Protein AF-A0A5R2MXU3-F1 (afdb_monomer)

Nearest PDB structures (foldseek):
  5nja-assembly2_D  TM=8.914E-01  e=7.441E-07  Escherichia coli str. K-12 substr. MG1655
  5njf-assembly2_C  TM=8.996E-01  e=4.498E-05  Escherichia coli K-12
  5njf-assembly1_A  TM=8.911E-01  e=4.227E-05  Escherichia coli K-12
  5njc-assembly1_A  TM=8.861E-01  e=8.375E-05  Escherichia coli str. K-12 substr. MG1655
  6j6a-assembly1_B  TM=8.669E-01  e=6.950E-05  Thermococcus kodakarensis KOD1

Radius of gyration: 17.51 Å; Cα contacts (8 Å, |Δi|>4): 211; chains: 1; bounding box: 45×30×41 Å

Sequence (118 aa):
AAAITVTDEPLRRRGQASRPFDGEGVEGERLLMIEKGVLNHWFLSTSAARELGLVTNGRGARGGSSVSPSSTNLAIEAGERSPEDLIGSLKTGFYVTEVFGQGVDMLTGEYSRGASGF

Structure (mmCIF, N/CA/C/O backbone):
data_AF-A0A5R2MXU3-F1
#
_entry.id   AF-A0A5R2MXU3-F1
#
loop_
_atom_site.group_PDB
_atom_site.id
_atom_site.type_symbol
_atom_site.label_atom_id
_atom_site.label_alt_id
_atom_site.label_comp_id
_atom_site.label_asym_id
_atom_site.label_entity_id
_atom_site.label_seq_id
_atom_site.pdbx_PDB_ins_code
_atom_site.Cartn_x
_atom_site.Cartn_y
_atom_site.Cartn_z
_atom_site.occupancy
_atom_site.B_iso_or_equiv
_atom_site.auth_seq_id
_atom_site.auth_comp_id
_atom_site.auth_asym_id
_atom_site.auth_atom_id
_atom_site.pdbx_PDB_model_num
ATOM 1 N N . ALA A 1 1 ? -17.010 -10.394 5.319 1.00 50.66 1 ALA A N 1
ATOM 2 C CA . ALA A 1 1 ? -15.759 -9.859 5.891 1.00 50.66 1 ALA A CA 1
ATOM 3 C C . ALA A 1 1 ? -15.338 -8.671 5.039 1.00 50.66 1 ALA A C 1
ATOM 5 O O . ALA A 1 1 ? -15.320 -8.823 3.824 1.00 50.66 1 ALA A O 1
ATOM 6 N N . ALA A 1 2 ? -15.095 -7.500 5.634 1.00 62.94 2 ALA A N 1
ATOM 7 C CA . ALA A 1 2 ? -14.567 -6.364 4.881 1.00 62.94 2 ALA A CA 1
ATOM 8 C C . ALA A 1 2 ? -13.122 -6.692 4.493 1.00 62.94 2 ALA A C 1
ATOM 10 O O . ALA A 1 2 ? -12.294 -6.950 5.363 1.00 62.94 2 ALA A O 1
ATOM 11 N N . ALA A 1 3 ? -12.857 -6.777 3.195 1.00 84.25 3 ALA A N 1
ATOM 12 C CA . ALA A 1 3 ? -11.577 -7.215 2.673 1.00 84.25 3 ALA A CA 1
ATOM 13 C C . ALA A 1 3 ? -10.819 -5.999 2.126 1.00 84.25 3 ALA A C 1
ATOM 15 O O . ALA A 1 3 ? -11.370 -5.226 1.344 1.00 84.25 3 ALA A O 1
ATOM 16 N N . ILE A 1 4 ? -9.577 -5.805 2.573 1.00 95.00 4 ILE A N 1
ATOM 17 C CA . ILE A 1 4 ? -8.781 -4.613 2.252 1.00 95.00 4 ILE A CA 1
ATOM 18 C C . ILE A 1 4 ? -8.364 -4.660 0.781 1.00 95.00 4 ILE A C 1
ATOM 20 O O . ILE A 1 4 ? -7.872 -5.684 0.310 1.00 95.00 4 ILE A O 1
ATOM 24 N N . THR A 1 5 ? -8.533 -3.547 0.070 1.00 97.25 5 THR A N 1
ATOM 25 C CA . THR A 1 5 ? -7.972 -3.357 -1.272 1.00 97.25 5 THR A CA 1
ATOM 26 C C . THR A 1 5 ? -6.956 -2.223 -1.227 1.00 97.25 5 THR A C 1
ATOM 28 O O . THR A 1 5 ? -7.230 -1.168 -0.656 1.00 97.25 5 THR A O 1
ATOM 31 N N . VAL A 1 6 ? -5.772 -2.456 -1.789 1.00 98.31 6 VAL A N 1
ATOM 32 C CA . VAL A 1 6 ? -4.657 -1.504 -1.815 1.00 98.31 6 VAL A CA 1
ATOM 33 C C . VAL A 1 6 ? -4.193 -1.327 -3.249 1.00 98.31 6 VAL A C 1
ATOM 35 O O . VAL A 1 6 ? -3.959 -2.311 -3.951 1.00 98.31 6 VAL A O 1
ATOM 38 N N . THR A 1 7 ? -4.010 -0.079 -3.669 1.00 98.38 7 THR A N 1
ATOM 39 C CA . THR A 1 7 ? -3.544 0.260 -5.015 1.00 98.38 7 THR A CA 1
ATOM 40 C C . THR A 1 7 ? -2.293 1.109 -4.996 1.00 98.38 7 THR A C 1
ATOM 42 O O . THR A 1 7 ? -2.148 1.951 -4.116 1.00 98.38 7 THR A O 1
ATOM 45 N N . ASP A 1 8 ? -1.449 0.947 -6.009 1.00 98.56 8 ASP A N 1
ATOM 46 C CA . ASP A 1 8 ? -0.303 1.813 -6.281 1.00 98.56 8 ASP A CA 1
ATOM 47 C C . ASP A 1 8 ? -0.452 2.444 -7.672 1.00 98.56 8 ASP A C 1
ATOM 49 O O . ASP A 1 8 ? -0.532 1.720 -8.668 1.00 98.56 8 ASP A O 1
ATOM 53 N N . GLU A 1 9 ? -0.521 3.776 -7.756 1.00 98.12 9 GLU A N 1
ATOM 54 C CA . GLU A 1 9 ? -0.830 4.479 -9.011 1.00 98.12 9 GLU A CA 1
ATOM 55 C C . GLU A 1 9 ? 0.209 5.560 -9.383 1.00 98.12 9 GLU A C 1
ATOM 57 O O . GLU A 1 9 ? 0.158 6.674 -8.854 1.00 98.12 9 GLU A O 1
ATOM 62 N N . PRO A 1 10 ? 1.122 5.296 -10.337 1.00 97.88 10 PRO A N 1
ATOM 63 C CA . PRO A 1 10 ? 2.176 6.242 -10.731 1.00 97.88 10 PRO A CA 1
ATOM 64 C C . PRO A 1 10 ? 1.653 7.487 -11.456 1.00 97.88 10 PRO A C 1
ATOM 66 O O . PRO A 1 10 ? 2.270 8.548 -11.380 1.00 97.88 10 PRO A O 1
ATOM 69 N N . LEU A 1 11 ? 0.508 7.385 -12.136 1.00 97.38 11 LEU A N 1
ATOM 70 C CA . LEU A 1 11 ? -0.060 8.459 -12.960 1.00 97.38 11 LEU A CA 1
ATOM 71 C C . LEU A 1 11 ? -1.187 9.233 -12.257 1.00 97.38 11 LEU A C 1
ATOM 73 O O . LEU A 1 11 ? -1.937 9.976 -12.899 1.00 97.38 11 LEU A O 1
ATOM 77 N N . ARG A 1 12 ? -1.317 9.083 -10.932 1.00 96.81 12 ARG A N 1
ATOM 78 C CA . ARG A 1 12 ? -2.363 9.750 -10.153 1.00 96.81 12 ARG A CA 1
ATOM 79 C C . ARG A 1 12 ? -2.244 11.265 -10.304 1.00 96.81 12 ARG A C 1
ATOM 81 O O . ARG A 1 12 ? -1.238 11.874 -9.949 1.00 96.81 12 ARG A O 1
ATOM 88 N N . ARG A 1 13 ? -3.289 11.925 -10.804 1.00 96.25 13 ARG A N 1
ATOM 89 C CA . ARG A 1 13 ? -3.253 13.384 -10.994 1.00 96.25 13 ARG A CA 1
ATOM 90 C C . ARG A 1 13 ? -2.964 14.086 -9.668 1.00 96.25 13 ARG A C 1
ATOM 92 O O . ARG A 1 13 ? -3.704 13.911 -8.705 1.00 96.25 13 ARG A O 1
ATOM 99 N N . ARG A 1 14 ? -1.916 14.918 -9.653 1.00 95.38 14 ARG A N 1
ATOM 100 C CA . ARG A 1 14 ? -1.464 15.678 -8.472 1.00 95.38 14 ARG A CA 1
ATOM 101 C C . ARG A 1 14 ? -1.078 14.800 -7.267 1.00 95.38 14 ARG A C 1
ATOM 103 O O . ARG A 1 14 ? -1.064 15.297 -6.145 1.00 95.38 14 ARG A O 1
ATOM 110 N N . GLY A 1 15 ? -0.774 13.517 -7.471 1.00 96.88 15 GLY A N 1
ATOM 111 C CA . GLY A 1 15 ? -0.198 12.679 -6.420 1.00 96.88 15 GLY A CA 1
ATOM 112 C C . GLY A 1 15 ? 1.262 13.062 -6.163 1.00 96.88 15 GLY A C 1
ATOM 113 O O . GLY A 1 15 ? 1.992 13.353 -7.111 1.00 96.88 15 GLY A O 1
ATOM 114 N N . GLN A 1 16 ? 1.688 13.049 -4.902 1.00 96.31 16 GLN A N 1
ATOM 115 C CA . GLN A 1 16 ? 3.025 13.502 -4.488 1.00 96.31 16 GLN A CA 1
ATOM 116 C C . GLN A 1 16 ? 4.162 12.672 -5.100 1.00 96.31 16 GLN A C 1
ATOM 118 O O . GLN A 1 16 ? 5.235 13.199 -5.369 1.00 96.31 16 GLN A O 1
ATOM 123 N N . ALA A 1 17 ? 3.916 11.385 -5.351 1.00 96.38 17 ALA A N 1
ATOM 124 C CA . ALA A 1 17 ? 4.893 10.460 -5.918 1.00 96.38 17 ALA A CA 1
ATOM 125 C C . ALA A 1 17 ? 4.623 10.149 -7.402 1.00 96.38 17 ALA A C 1
ATOM 127 O O . ALA A 1 17 ? 5.088 9.134 -7.924 1.00 96.38 17 ALA A O 1
ATOM 128 N N . SER A 1 18 ? 3.834 10.989 -8.080 1.00 97.25 18 SER A N 1
ATOM 129 C CA . SER A 1 18 ? 3.431 10.731 -9.465 1.00 97.25 18 SER A CA 1
ATOM 130 C C . SER A 1 18 ? 4.554 11.025 -10.440 1.00 97.25 18 SER A C 1
ATOM 132 O O . SER A 1 18 ? 5.239 12.042 -10.330 1.00 97.25 18 SER A O 1
ATOM 134 N N . ARG A 1 19 ? 4.718 10.146 -11.424 1.00 96.12 19 ARG A N 1
ATOM 135 C CA . ARG A 1 19 ? 5.792 10.215 -12.413 1.00 96.12 19 ARG A CA 1
ATOM 136 C C . ARG A 1 19 ? 5.414 9.421 -13.668 1.00 96.12 19 ARG A C 1
ATOM 138 O O . ARG A 1 19 ? 4.782 8.378 -13.531 1.00 96.12 19 ARG A O 1
ATOM 145 N N . PRO A 1 20 ? 5.794 9.889 -14.872 1.00 96.06 20 PRO A N 1
ATOM 146 C CA . PRO A 1 20 ? 5.486 9.196 -16.127 1.00 96.06 20 PRO A CA 1
ATOM 147 C C . PRO A 1 20 ? 6.298 7.907 -16.315 1.00 96.06 20 PRO A C 1
ATOM 149 O O . PRO A 1 20 ? 5.849 6.982 -16.975 1.00 96.06 20 PRO A O 1
ATOM 152 N N . PHE A 1 21 ? 7.488 7.843 -15.724 1.00 97.69 21 PHE A N 1
ATOM 153 C CA . PHE A 1 21 ? 8.360 6.676 -15.712 1.00 97.69 21 PHE A CA 1
ATOM 154 C C . PHE A 1 21 ? 9.123 6.629 -14.389 1.00 97.69 21 PHE A C 1
ATOM 156 O O . PHE A 1 21 ? 9.194 7.616 -13.647 1.00 97.69 21 PHE A O 1
ATOM 163 N N . ASP A 1 22 ? 9.662 5.465 -14.069 1.00 97.31 22 ASP A N 1
ATOM 164 C CA . ASP A 1 22 ? 10.381 5.214 -12.833 1.00 97.31 22 ASP A CA 1
ATOM 165 C C . ASP A 1 22 ? 11.843 5.699 -12.880 1.00 97.31 22 ASP A C 1
ATOM 167 O O . ASP A 1 22 ? 12.285 6.372 -13.807 1.00 97.31 22 ASP A O 1
ATOM 171 N N . GLY A 1 23 ? 12.634 5.386 -11.856 1.00 96.50 23 GLY A N 1
ATOM 172 C CA . GLY A 1 23 ? 14.044 5.777 -11.794 1.00 96.50 23 GLY A CA 1
ATOM 173 C C . GLY A 1 23 ? 14.931 5.153 -12.881 1.00 96.50 23 GLY A C 1
ATOM 174 O O . GLY A 1 23 ? 16.080 5.574 -13.025 1.00 96.50 23 GLY A O 1
ATOM 175 N N . GLU A 1 24 ? 14.434 4.171 -13.628 1.00 96.94 24 GLU A N 1
ATOM 176 C CA . GLU A 1 24 ? 15.125 3.408 -14.673 1.00 96.94 24 GLU A CA 1
ATOM 177 C C . GLU A 1 24 ? 14.591 3.730 -16.078 1.00 96.94 24 GLU A C 1
ATOM 179 O O . GLU A 1 24 ? 15.119 3.214 -17.060 1.00 96.94 24 GLU A O 1
ATOM 184 N N . GLY A 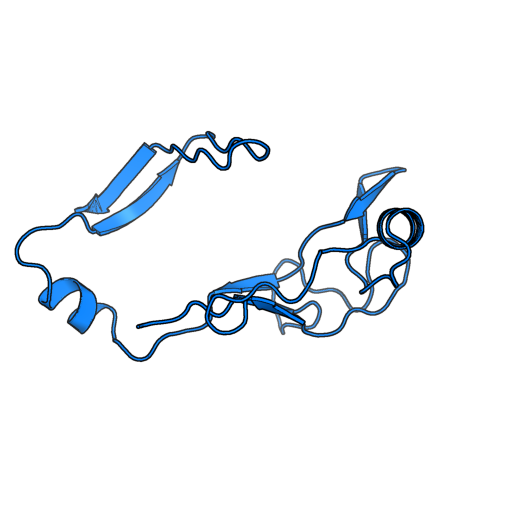1 25 ? 13.593 4.615 -16.184 1.00 96.69 25 GLY A N 1
ATOM 185 C CA . GLY A 1 25 ? 12.949 4.961 -17.451 1.00 96.69 25 GLY A CA 1
ATOM 186 C C . GLY A 1 25 ? 11.839 3.994 -17.866 1.00 96.69 25 GLY A C 1
ATOM 187 O O . GLY A 1 25 ? 11.419 4.028 -19.020 1.00 96.69 25 GLY A O 1
ATOM 188 N N . VAL A 1 26 ? 11.358 3.143 -16.955 1.00 97.88 26 VAL A N 1
ATOM 189 C CA . VAL A 1 26 ? 10.271 2.190 -17.214 1.00 97.88 26 VAL A CA 1
ATOM 190 C C . VAL A 1 26 ? 8.932 2.830 -16.855 1.00 97.88 26 VAL A C 1
ATOM 192 O O . VAL A 1 26 ? 8.762 3.368 -15.760 1.00 97.88 26 VAL A O 1
ATOM 195 N N . GLU A 1 27 ? 7.968 2.775 -17.771 1.00 97.44 27 GLU A N 1
ATOM 196 C CA . GLU A 1 27 ? 6.595 3.211 -17.508 1.00 97.44 27 GLU A CA 1
ATOM 197 C C . GLU A 1 27 ? 5.905 2.248 -16.530 1.00 97.44 27 GLU A C 1
ATOM 199 O O . GLU A 1 27 ? 6.002 1.027 -16.657 1.00 97.44 27 GLU A O 1
ATOM 204 N N . GLY A 1 28 ? 5.231 2.802 -15.523 1.00 96.62 28 GLY A N 1
ATOM 205 C CA . GLY A 1 28 ? 4.465 2.029 -14.551 1.00 96.62 28 GLY A CA 1
ATOM 206 C C . GLY A 1 28 ? 2.965 2.175 -14.784 1.00 96.62 28 GLY A C 1
ATOM 207 O O . GLY A 1 28 ? 2.474 3.274 -15.026 1.00 96.62 28 GLY A O 1
ATOM 208 N N . GLU A 1 29 ? 2.220 1.086 -14.617 1.00 97.50 29 GLU A N 1
ATOM 209 C CA . GLU A 1 29 ? 0.751 1.095 -14.638 1.00 97.50 29 GLU A CA 1
ATOM 210 C C . GLU A 1 29 ? 0.160 1.096 -13.223 1.00 97.50 29 GLU A C 1
ATOM 212 O O . GLU A 1 29 ? 0.861 0.819 -12.248 1.00 97.50 29 GLU A O 1
ATOM 217 N N . ARG A 1 30 ? -1.139 1.380 -13.077 1.00 97.94 30 ARG A N 1
ATOM 218 C CA . ARG A 1 30 ? -1.844 1.190 -11.798 1.00 97.94 30 ARG A CA 1
ATOM 219 C C . ARG A 1 30 ? -1.819 -0.292 -11.409 1.00 97.94 30 ARG A C 1
ATOM 221 O O . ARG A 1 30 ? -2.200 -1.140 -12.206 1.00 97.94 30 ARG A O 1
ATOM 228 N N . LEU A 1 31 ? -1.438 -0.593 -10.169 1.00 98.44 31 LEU A N 1
ATOM 229 C CA . LEU A 1 31 ? -1.470 -1.952 -9.620 1.00 98.44 31 LEU A CA 1
ATOM 230 C C . LEU A 1 31 ? -2.545 -2.080 -8.543 1.00 98.44 31 LEU A C 1
ATOM 232 O O . LEU A 1 31 ? -2.622 -1.230 -7.654 1.00 98.44 31 LEU A O 1
ATOM 236 N N . LEU A 1 32 ? -3.312 -3.175 -8.570 1.00 98.06 32 LEU A N 1
ATOM 237 C CA . LEU A 1 32 ? -4.030 -3.678 -7.393 1.00 98.06 32 LEU A CA 1
ATOM 238 C C . LEU A 1 32 ? -3.047 -4.508 -6.562 1.00 98.06 32 LEU A C 1
ATOM 240 O O . LEU A 1 32 ? -2.945 -5.718 -6.736 1.00 98.06 32 LEU A O 1
ATOM 244 N N . MET A 1 33 ? -2.291 -3.850 -5.685 1.00 98.19 33 MET A N 1
ATOM 245 C CA . MET A 1 33 ? -1.284 -4.497 -4.837 1.00 98.19 33 MET A CA 1
ATOM 246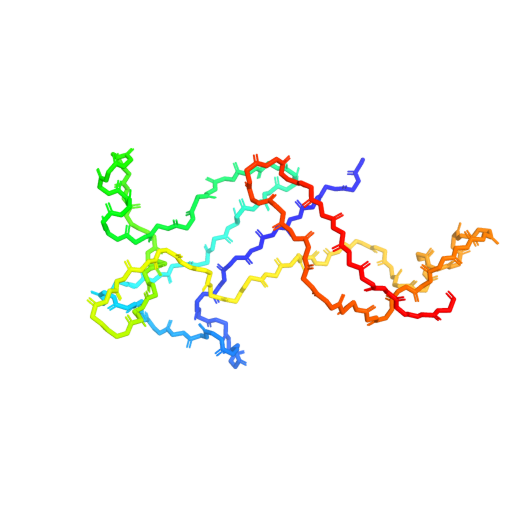 C C . MET A 1 33 ? -1.904 -5.575 -3.949 1.00 98.19 33 MET A C 1
ATOM 248 O O . MET A 1 33 ? -1.384 -6.687 -3.870 1.00 98.19 33 MET A O 1
ATOM 252 N N . ILE A 1 34 ? -3.027 -5.242 -3.313 1.00 98.06 34 ILE A N 1
ATOM 253 C CA . ILE A 1 34 ? -3.835 -6.175 -2.532 1.00 98.06 34 ILE A CA 1
ATOM 254 C C . ILE A 1 34 ? -5.262 -6.078 -3.056 1.00 98.06 34 ILE A C 1
ATOM 256 O O . ILE A 1 34 ? -5.833 -4.990 -3.065 1.00 98.06 34 ILE A O 1
ATOM 260 N N . GLU A 1 35 ? -5.851 -7.193 -3.464 1.00 96.94 35 GLU A N 1
ATOM 261 C CA . GLU A 1 35 ? -7.250 -7.274 -3.868 1.00 96.94 35 GLU A CA 1
ATOM 262 C C . GLU A 1 35 ? -8.023 -8.100 -2.851 1.00 96.94 35 GLU A C 1
ATOM 264 O O . GLU A 1 35 ? -7.796 -9.300 -2.707 1.00 96.94 35 GLU A O 1
ATOM 269 N N . LYS A 1 36 ? -8.943 -7.456 -2.123 1.00 95.31 36 LYS A N 1
ATOM 270 C CA . LYS A 1 36 ? -9.794 -8.126 -1.127 1.00 95.31 36 LYS A CA 1
ATOM 271 C C . LYS A 1 36 ? -8.987 -9.029 -0.175 1.00 95.31 36 LYS A C 1
ATOM 273 O O . LYS A 1 36 ? -9.369 -10.163 0.107 1.00 95.31 36 LYS A O 1
ATOM 278 N N . GLY A 1 37 ? -7.881 -8.501 0.344 1.00 95.56 37 GLY A N 1
ATOM 279 C CA . GLY A 1 37 ? -6.989 -9.182 1.284 1.00 95.56 37 GLY A CA 1
ATOM 280 C C . GLY A 1 37 ? -5.978 -10.145 0.652 1.00 95.56 37 GLY A C 1
ATOM 281 O O . GLY A 1 37 ? -5.178 -10.716 1.387 1.00 95.56 37 GLY A O 1
ATOM 282 N N . VAL A 1 38 ? -5.974 -10.317 -0.672 1.00 96.75 38 VAL A N 1
ATOM 283 C CA . VAL A 1 38 ? -5.015 -11.170 -1.391 1.00 96.75 38 VAL A CA 1
ATOM 284 C C . VAL A 1 38 ? -3.914 -10.311 -2.007 1.00 96.75 38 VAL A C 1
ATOM 286 O O . VAL A 1 38 ? -4.201 -9.384 -2.757 1.00 96.75 38 VAL A O 1
ATOM 289 N N . LEU A 1 39 ? -2.653 -10.607 -1.686 1.00 97.25 39 LEU A N 1
ATOM 290 C CA . LEU A 1 39 ? -1.490 -9.941 -2.278 1.00 97.25 39 LEU A CA 1
ATOM 291 C C . LEU A 1 39 ? -1.288 -10.417 -3.725 1.00 97.25 39 LEU A C 1
ATOM 293 O O . LEU A 1 39 ? -1.105 -11.610 -3.954 1.00 97.25 39 LEU A O 1
ATOM 297 N N . ASN A 1 40 ? -1.260 -9.485 -4.679 1.00 97.81 40 ASN A N 1
ATOM 298 C CA . ASN A 1 40 ? -1.118 -9.798 -6.106 1.00 97.81 40 ASN A CA 1
ATOM 299 C C . ASN A 1 40 ? 0.267 -9.456 -6.677 1.00 97.81 40 ASN A C 1
ATOM 301 O O . ASN A 1 40 ? 0.706 -10.077 -7.644 1.00 97.81 40 ASN A O 1
ATOM 305 N N . HIS A 1 41 ? 0.953 -8.454 -6.116 1.00 97.75 41 HIS A N 1
ATOM 306 C CA . HIS A 1 41 ? 2.187 -7.916 -6.691 1.00 97.75 41 HIS A CA 1
ATOM 307 C C . HIS A 1 41 ? 3.245 -7.601 -5.635 1.00 97.75 41 HIS A C 1
ATOM 309 O O . HIS A 1 41 ? 2.939 -7.258 -4.495 1.00 97.75 41 HIS A O 1
ATOM 315 N N . TRP A 1 42 ? 4.499 -7.621 -6.079 1.00 97.38 42 TRP 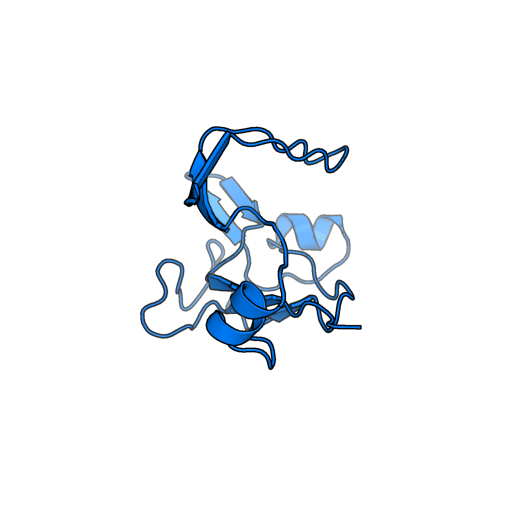A N 1
ATOM 316 C CA . TRP A 1 42 ? 5.636 -7.015 -5.392 1.00 97.38 42 TRP A CA 1
ATOM 317 C C . TRP A 1 42 ? 6.003 -5.706 -6.087 1.00 97.38 42 TRP A C 1
ATOM 319 O O . TRP A 1 42 ? 5.764 -5.553 -7.286 1.00 97.38 42 TRP A O 1
ATOM 329 N N . PHE A 1 43 ? 6.616 -4.764 -5.374 1.00 98.25 43 PHE A N 1
ATOM 330 C CA . PHE A 1 43 ? 7.288 -3.651 -6.042 1.00 98.25 43 PHE A CA 1
ATOM 331 C C . PHE A 1 43 ? 8.588 -4.155 -6.650 1.00 98.25 43 PHE A C 1
ATOM 333 O O . PHE A 1 43 ? 9.378 -4.797 -5.959 1.00 98.25 43 PHE A O 1
ATOM 340 N N . LEU A 1 44 ? 8.810 -3.869 -7.931 1.00 98.44 44 LEU A N 1
ATOM 341 C CA . LEU A 1 44 ? 9.948 -4.396 -8.665 1.00 98.44 44 LEU A CA 1
ATOM 342 C C . LEU A 1 44 ? 10.683 -3.269 -9.397 1.00 98.44 44 LEU A C 1
ATOM 344 O O . LEU A 1 44 ? 10.112 -2.574 -10.237 1.00 98.44 44 LEU A O 1
ATOM 348 N N . SER A 1 45 ? 11.969 -3.119 -9.079 1.00 97.88 45 SER A N 1
ATOM 349 C CA . SER A 1 45 ? 12.957 -2.544 -9.993 1.00 97.88 45 SER A CA 1
ATOM 350 C C . SER A 1 45 ? 13.405 -3.611 -10.994 1.00 97.88 45 SER A C 1
ATOM 352 O O . SER A 1 45 ? 13.169 -4.806 -10.800 1.00 97.88 45 SER A O 1
ATOM 354 N N . THR A 1 46 ? 14.113 -3.208 -12.042 1.00 97.62 46 THR A N 1
ATOM 355 C CA . THR A 1 46 ? 14.669 -4.115 -13.056 1.00 97.62 46 THR A CA 1
ATOM 356 C C . THR A 1 46 ? 15.630 -5.133 -12.446 1.00 97.62 46 THR A C 1
ATOM 358 O O . THR A 1 46 ? 15.576 -6.317 -12.783 1.00 97.62 46 THR A O 1
ATOM 361 N N . SER A 1 47 ? 16.483 -4.700 -11.514 1.00 96.56 47 SER A N 1
ATOM 362 C CA . SER A 1 47 ? 17.410 -5.583 -10.797 1.00 96.56 47 SER A CA 1
ATOM 363 C C . SER A 1 47 ? 16.684 -6.629 -9.945 1.00 96.56 47 SER A C 1
ATOM 365 O O . SER A 1 47 ? 16.941 -7.821 -10.109 1.00 96.56 47 SER A O 1
ATOM 367 N N . ALA A 1 48 ? 15.742 -6.200 -9.098 1.00 97.69 48 ALA A N 1
ATOM 368 C CA . ALA A 1 48 ? 14.990 -7.088 -8.212 1.00 97.69 48 ALA A CA 1
ATOM 369 C C . ALA A 1 48 ? 14.088 -8.053 -8.995 1.00 97.69 48 ALA A C 1
ATOM 371 O O . ALA A 1 48 ? 14.023 -9.238 -8.681 1.00 97.69 48 ALA A O 1
ATOM 372 N N . ALA A 1 49 ? 13.435 -7.567 -10.056 1.00 98.06 49 ALA A N 1
ATOM 373 C CA . ALA A 1 49 ? 12.654 -8.409 -10.955 1.00 98.06 49 ALA A CA 1
ATOM 374 C C . ALA A 1 49 ? 13.513 -9.541 -11.527 1.00 98.06 49 ALA A C 1
ATOM 376 O O . ALA A 1 49 ? 13.137 -10.706 -11.439 1.00 98.06 49 ALA A O 1
ATOM 377 N N . ARG A 1 50 ? 14.699 -9.209 -12.049 1.00 97.81 50 ARG A N 1
ATOM 378 C CA . ARG A 1 50 ? 15.606 -10.187 -12.653 1.00 97.81 50 ARG A CA 1
ATOM 379 C C . ARG A 1 50 ? 16.086 -11.240 -11.657 1.00 97.81 50 ARG A C 1
ATOM 381 O O . ARG A 1 50 ? 16.168 -12.407 -12.027 1.00 97.81 50 ARG A O 1
ATOM 388 N N . GLU A 1 51 ? 16.398 -10.845 -10.427 1.00 97.62 51 GLU A N 1
ATOM 389 C CA . GLU A 1 51 ? 16.816 -11.772 -9.369 1.00 97.62 51 GLU A CA 1
ATOM 390 C C . GLU A 1 51 ? 15.709 -12.773 -9.008 1.00 97.62 51 GLU A C 1
ATOM 392 O O . GLU A 1 51 ? 15.981 -13.953 -8.803 1.00 97.62 51 GLU A O 1
ATOM 397 N N . LEU A 1 52 ? 14.452 -12.324 -9.021 1.00 97.44 52 LEU A N 1
ATOM 398 C CA . LEU A 1 52 ? 13.278 -13.154 -8.741 1.00 97.44 52 LEU A CA 1
ATOM 399 C C . LEU A 1 52 ? 12.747 -13.919 -9.968 1.00 97.44 52 LEU A C 1
ATOM 401 O O . LEU A 1 52 ? 11.763 -14.647 -9.850 1.00 97.44 52 LEU A O 1
ATOM 405 N N . GLY A 1 53 ? 13.350 -13.751 -11.151 1.00 97.94 53 GLY A N 1
ATOM 406 C CA . GLY A 1 53 ? 12.832 -14.321 -12.402 1.00 97.94 53 GLY A CA 1
ATOM 407 C C . GLY A 1 53 ? 11.505 -13.700 -12.865 1.00 97.94 53 GLY A C 1
ATOM 408 O O . GLY A 1 53 ? 10.732 -14.343 -13.573 1.00 97.94 53 GLY A O 1
ATOM 409 N N . LEU A 1 54 ? 11.230 -12.463 -12.453 1.00 97.88 54 LEU A N 1
ATOM 410 C CA . LEU A 1 54 ? 10.031 -11.686 -12.764 1.00 97.88 54 LEU A CA 1
ATOM 411 C C . LEU A 1 54 ? 10.330 -10.560 -13.766 1.00 97.88 54 LEU A C 1
ATOM 413 O O . LEU A 1 54 ? 11.475 -10.303 -14.144 1.00 97.88 54 LEU A O 1
ATOM 417 N N . VAL A 1 55 ? 9.276 -9.853 -14.177 1.00 97.62 55 VAL A N 1
ATOM 418 C CA . VAL A 1 55 ? 9.351 -8.650 -15.017 1.00 97.62 55 VAL A CA 1
ATOM 419 C C . VAL A 1 55 ? 9.134 -7.411 -14.150 1.00 97.62 55 VAL A C 1
ATOM 421 O O . VAL A 1 55 ? 8.283 -7.416 -13.262 1.00 97.62 55 VAL A O 1
ATOM 424 N N . THR A 1 56 ? 9.918 -6.355 -14.390 1.00 97.94 56 THR A N 1
ATOM 425 C CA . THR A 1 56 ? 9.752 -5.071 -13.690 1.00 97.94 56 THR A CA 1
ATOM 426 C C . THR A 1 56 ? 8.368 -4.488 -13.952 1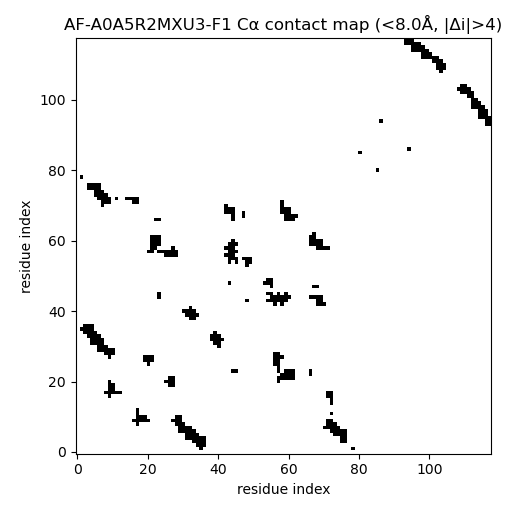.00 97.94 56 THR A C 1
ATOM 428 O O . THR A 1 56 ? 7.830 -4.603 -15.051 1.00 97.94 56 THR A O 1
ATOM 431 N N . ASN A 1 57 ? 7.801 -3.838 -12.941 1.00 97.94 57 ASN A N 1
ATOM 432 C CA . ASN A 1 57 ? 6.528 -3.136 -13.044 1.00 97.94 57 ASN A CA 1
ATOM 433 C C . ASN A 1 57 ? 6.696 -1.614 -12.936 1.00 97.94 57 ASN A C 1
ATOM 435 O O . ASN A 1 57 ? 5.738 -0.920 -12.610 1.00 97.94 57 ASN A O 1
ATOM 439 N N . GLY A 1 58 ? 7.895 -1.078 -13.184 1.00 98.00 58 GLY A N 1
ATOM 440 C CA . GLY A 1 58 ? 8.137 0.370 -13.159 1.00 98.00 58 GLY A CA 1
ATOM 441 C C . GLY A 1 58 ? 8.155 0.952 -11.742 1.00 98.00 58 GLY A C 1
ATOM 442 O O . GLY A 1 58 ? 7.665 2.059 -11.495 1.00 98.00 58 GLY A O 1
ATOM 443 N N . ARG A 1 59 ? 8.643 0.181 -10.761 1.00 98.31 59 ARG A N 1
ATOM 444 C CA . ARG A 1 59 ? 8.752 0.596 -9.353 1.00 98.31 59 ARG A CA 1
ATOM 445 C C . ARG A 1 59 ? 10.197 0.801 -8.910 1.00 98.31 59 ARG A C 1
ATOM 447 O O . ARG A 1 59 ? 10.477 0.832 -7.717 1.00 98.31 59 ARG A O 1
ATOM 454 N N . GLY A 1 60 ? 11.121 1.039 -9.838 1.00 98.00 60 GLY A N 1
ATOM 455 C CA . GLY A 1 60 ? 12.465 1.504 -9.517 1.00 98.00 60 GLY A CA 1
ATOM 456 C C . GLY A 1 60 ? 12.437 2.933 -8.965 1.00 98.00 60 GLY A C 1
ATOM 457 O O . GLY A 1 60 ? 11.973 3.873 -9.611 1.00 98.00 60 GLY A O 1
ATOM 458 N N . ALA A 1 61 ? 12.926 3.147 -7.751 1.00 97.19 61 ALA A N 1
ATOM 459 C CA . ALA A 1 61 ? 13.197 4.470 -7.201 1.00 97.19 61 ALA A CA 1
ATOM 460 C C . ALA A 1 61 ? 14.705 4.703 -7.180 1.00 97.19 61 ALA A C 1
ATOM 462 O O . ALA A 1 61 ? 15.464 3.910 -6.627 1.00 97.19 61 ALA A O 1
ATOM 463 N N . ARG A 1 62 ? 15.141 5.796 -7.812 1.00 94.94 62 ARG A N 1
ATOM 464 C CA . ARG A 1 62 ? 16.553 6.169 -7.871 1.00 94.94 62 ARG A CA 1
ATOM 465 C C . ARG A 1 62 ? 16.927 6.991 -6.644 1.00 94.94 62 ARG A C 1
ATOM 467 O O . ARG A 1 62 ? 16.369 8.066 -6.435 1.00 94.94 62 ARG A O 1
ATOM 474 N N . GLY A 1 63 ? 17.901 6.507 -5.883 1.00 93.00 63 GLY A N 1
ATOM 475 C CA . GLY A 1 63 ? 18.525 7.212 -4.767 1.00 93.00 63 GLY A CA 1
ATOM 476 C C . GLY A 1 63 ? 20.017 7.382 -5.034 1.00 93.00 63 GLY A C 1
ATOM 477 O O . GLY A 1 63 ? 20.799 6.459 -4.829 1.00 93.00 63 GLY A O 1
ATOM 478 N N . GLY A 1 64 ? 20.432 8.553 -5.524 1.00 90.19 64 GLY A N 1
ATOM 479 C CA . GLY A 1 64 ? 21.819 8.764 -5.947 1.00 90.19 64 GLY A CA 1
ATOM 480 C C . GLY A 1 64 ? 22.216 7.813 -7.084 1.00 90.19 64 GLY A C 1
ATOM 481 O O . GLY A 1 64 ? 21.609 7.835 -8.158 1.00 90.19 64 GLY A O 1
ATOM 482 N N . SER A 1 65 ? 23.236 6.983 -6.855 1.00 90.19 65 SER A N 1
ATOM 483 C CA . SER A 1 65 ? 23.732 6.004 -7.831 1.00 90.19 65 SER A CA 1
ATOM 484 C C . SER A 1 65 ? 23.013 4.651 -7.796 1.00 90.19 65 SER A C 1
ATOM 486 O O . SER A 1 65 ? 23.243 3.838 -8.690 1.00 90.19 65 SER A O 1
ATOM 488 N N . SER A 1 66 ? 22.145 4.394 -6.813 1.00 94.50 66 SER A N 1
ATOM 489 C CA . SER A 1 66 ? 21.425 3.125 -6.682 1.00 94.50 66 SER A CA 1
ATOM 490 C C . SER A 1 66 ? 19.962 3.235 -7.112 1.00 94.50 66 SER A C 1
ATOM 492 O O . SER A 1 66 ? 19.374 4.320 -7.172 1.00 94.50 66 SER A O 1
ATOM 494 N N . VAL A 1 67 ? 19.376 2.080 -7.430 1.00 96.62 67 VAL A N 1
ATOM 495 C CA . VAL A 1 67 ? 17.940 1.925 -7.663 1.00 96.62 67 VAL A CA 1
ATOM 496 C C . VAL A 1 67 ? 17.429 0.804 -6.771 1.00 96.62 67 VAL A C 1
ATOM 498 O O . VAL A 1 67 ? 17.986 -0.295 -6.780 1.00 96.62 67 VAL A O 1
ATOM 501 N N . SER A 1 68 ? 16.364 1.076 -6.026 1.00 96.88 68 SER A N 1
ATOM 502 C CA . SER A 1 68 ? 15.654 0.091 -5.212 1.00 96.88 68 SER A CA 1
ATOM 503 C C . SER A 1 68 ? 14.166 0.066 -5.569 1.00 96.88 68 SER A C 1
ATOM 505 O O . SER A 1 68 ? 13.632 1.079 -6.026 1.00 96.88 68 SER A O 1
ATOM 507 N N . PRO A 1 69 ? 13.468 -1.064 -5.377 1.00 97.75 69 PRO A N 1
ATOM 508 C CA . PRO A 1 69 ? 12.018 -1.089 -5.505 1.00 97.75 69 PRO A CA 1
ATOM 509 C C . PRO A 1 69 ? 11.349 -0.168 -4.473 1.00 97.75 69 PRO A C 1
ATOM 511 O O . PRO A 1 69 ? 11.727 -0.170 -3.303 1.00 97.75 69 PRO A O 1
ATOM 514 N N . SER A 1 70 ? 10.348 0.605 -4.890 1.00 97.38 70 SER A N 1
ATOM 515 C CA . SER A 1 70 ? 9.548 1.467 -4.013 1.00 97.38 70 SER A CA 1
ATOM 516 C C . SER A 1 70 ? 8.150 1.698 -4.587 1.00 97.38 70 SER A C 1
ATOM 518 O O . SER A 1 70 ? 7.931 1.567 -5.792 1.00 97.38 70 SER A O 1
ATOM 520 N N . SER A 1 71 ? 7.208 2.077 -3.728 1.00 97.69 71 SER A N 1
ATOM 521 C CA . SER A 1 71 ? 5.870 2.484 -4.145 1.00 97.69 71 SER A CA 1
ATOM 522 C C . SER A 1 71 ? 5.875 3.834 -4.870 1.00 97.69 71 SER A C 1
ATOM 524 O O . SER A 1 71 ? 6.844 4.596 -4.848 1.00 97.69 71 SER A O 1
ATOM 526 N N . THR A 1 72 ? 4.736 4.158 -5.466 1.00 97.81 72 THR A N 1
ATOM 527 C CA . THR A 1 72 ? 4.382 5.486 -5.958 1.00 97.81 72 THR A CA 1
ATOM 528 C C . THR A 1 72 ? 3.280 6.064 -5.071 1.00 97.81 72 THR A C 1
ATOM 530 O O . THR A 1 72 ? 3.518 6.313 -3.888 1.00 97.81 72 THR A O 1
ATOM 533 N N . ASN A 1 73 ? 2.072 6.276 -5.594 1.00 97.94 73 ASN A N 1
ATOM 534 C CA . ASN A 1 73 ? 0.927 6.707 -4.802 1.00 97.94 73 ASN A CA 1
ATOM 535 C C . ASN A 1 73 ? 0.182 5.475 -4.269 1.00 97.94 73 ASN A C 1
ATOM 537 O O . ASN A 1 73 ? -0.813 5.048 -4.858 1.00 97.94 73 ASN A O 1
ATOM 541 N N . LEU A 1 74 ? 0.687 4.911 -3.167 1.00 98.00 74 LEU A N 1
ATOM 542 C CA . LEU A 1 74 ? 0.075 3.781 -2.469 1.00 98.00 74 LEU A CA 1
ATOM 543 C C . LEU A 1 74 ? -1.115 4.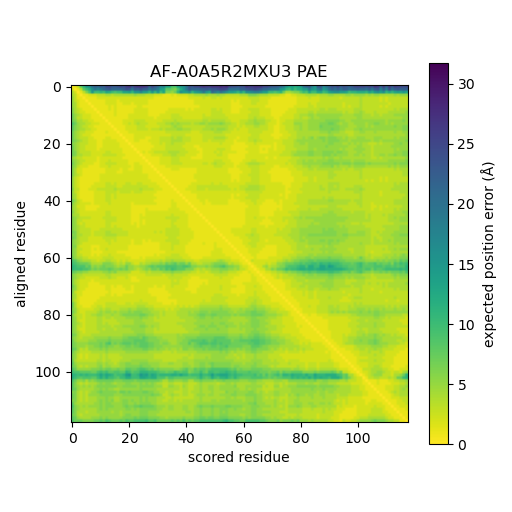251 -1.624 1.00 98.00 74 LEU A C 1
ATOM 545 O O . LEU A 1 74 ? -0.982 5.170 -0.815 1.00 98.00 74 LEU A O 1
ATOM 549 N N . ALA A 1 75 ? -2.270 3.616 -1.789 1.00 97.25 75 ALA A N 1
ATOM 550 C CA . ALA A 1 75 ? -3.489 3.966 -1.071 1.00 97.25 75 ALA A CA 1
ATOM 551 C C . ALA A 1 75 ? -4.309 2.726 -0.709 1.00 97.25 75 ALA A C 1
ATOM 553 O O . ALA A 1 75 ? -4.373 1.769 -1.480 1.00 97.25 75 ALA A O 1
ATOM 554 N N . ILE A 1 76 ? -4.967 2.777 0.450 1.00 97.12 76 ILE A N 1
ATOM 555 C CA . ILE A 1 76 ? -6.056 1.862 0.801 1.00 97.12 76 ILE A CA 1
ATOM 556 C C . ILE A 1 76 ? -7.335 2.430 0.182 1.00 97.12 76 ILE A C 1
ATOM 558 O O . ILE A 1 76 ? -7.648 3.605 0.384 1.00 97.12 76 ILE A O 1
ATOM 562 N N . GLU A 1 77 ? -8.051 1.613 -0.583 1.00 95.81 77 GLU A N 1
ATOM 563 C CA . GLU A 1 77 ? -9.297 2.017 -1.232 1.00 95.81 77 GLU A CA 1
ATOM 564 C C . GLU A 1 77 ? -10.444 2.128 -0.219 1.00 95.81 77 GLU A C 1
ATOM 566 O O . GLU A 1 77 ? -10.474 1.436 0.804 1.00 95.81 77 GLU A O 1
ATOM 571 N N . ALA A 1 78 ? -11.399 3.014 -0.508 1.00 94.38 78 ALA A N 1
ATOM 572 C CA . ALA A 1 78 ? -12.536 3.256 0.371 1.00 94.38 78 ALA A CA 1
ATOM 573 C C . ALA A 1 78 ? -13.422 2.006 0.517 1.00 94.38 78 ALA A C 1
ATOM 575 O O . ALA A 1 78 ? -13.683 1.285 -0.447 1.00 94.38 78 ALA A O 1
ATOM 576 N N . GLY A 1 79 ? -13.904 1.776 1.740 1.00 92.06 79 GLY A N 1
ATOM 577 C CA . GLY A 1 79 ? -14.948 0.793 2.017 1.00 92.06 79 GLY A CA 1
ATOM 578 C C . GLY A 1 79 ? -16.354 1.373 1.842 1.00 92.06 79 GLY A C 1
ATOM 579 O O . GLY A 1 79 ? -16.540 2.478 1.343 1.00 92.06 79 GLY A O 1
ATOM 580 N N . GLU A 1 80 ? -17.353 0.624 2.302 1.00 91.31 80 GLU A N 1
ATOM 581 C CA . GLU A 1 80 ? -18.771 0.995 2.162 1.00 91.31 80 GLU A CA 1
ATOM 582 C C . GLU A 1 80 ? -19.315 1.825 3.337 1.00 91.31 80 GLU A C 1
ATOM 584 O O . GLU A 1 80 ? -20.347 2.476 3.206 1.00 91.31 80 GLU A O 1
ATOM 589 N N . ARG A 1 81 ? -18.652 1.786 4.501 1.00 93.31 81 ARG A N 1
ATOM 590 C CA . ARG A 1 81 ? -19.121 2.463 5.721 1.00 93.31 81 ARG A CA 1
ATOM 591 C C . ARG A 1 81 ? -18.538 3.864 5.838 1.00 93.31 81 ARG A C 1
ATOM 593 O O . ARG A 1 81 ? -17.347 4.057 5.594 1.00 93.31 81 ARG A O 1
ATOM 600 N N . SER A 1 82 ? -19.365 4.806 6.286 1.00 94.94 82 SER A N 1
ATOM 601 C CA . SER A 1 82 ? -18.912 6.153 6.624 1.00 94.94 82 SER A CA 1
ATOM 602 C C . SER A 1 82 ? -18.072 6.154 7.913 1.00 94.94 82 SER A C 1
ATOM 604 O O . SER A 1 82 ? -18.238 5.265 8.761 1.00 94.94 82 SER A O 1
ATOM 606 N N . PRO A 1 83 ? -17.169 7.135 8.099 1.00 94.31 83 PRO A N 1
ATOM 607 C CA . PRO A 1 83 ? -16.483 7.339 9.374 1.00 94.31 83 PRO A CA 1
ATOM 608 C C . PRO A 1 83 ? -17.450 7.465 10.560 1.00 94.31 83 PRO A C 1
ATOM 610 O O . PRO A 1 83 ? -17.200 6.890 11.619 1.00 94.31 83 PRO A O 1
ATOM 613 N N . GLU A 1 84 ? -18.581 8.147 10.376 1.00 95.69 84 GLU A N 1
ATOM 614 C CA . GLU A 1 84 ? -19.603 8.359 11.402 1.00 95.69 84 GLU A CA 1
ATOM 615 C C . GLU A 1 84 ? -20.256 7.039 11.819 1.00 95.69 84 GLU A C 1
ATOM 617 O O . GLU A 1 84 ? -20.381 6.762 13.014 1.00 95.69 84 GLU A O 1
ATOM 622 N N . ASP A 1 85 ? -20.598 6.183 10.851 1.00 95.62 85 ASP A N 1
ATOM 623 C CA . ASP A 1 85 ? -21.153 4.857 11.126 1.00 95.62 85 ASP A CA 1
ATOM 624 C C . ASP A 1 85 ? -20.145 3.975 11.859 1.00 95.62 85 ASP A C 1
ATOM 626 O O . ASP A 1 85 ? -20.523 3.182 12.725 1.00 95.62 85 ASP A O 1
ATOM 630 N N . LEU A 1 86 ? -18.861 4.054 11.490 1.00 93.94 86 LEU A N 1
ATOM 631 C CA . LEU A 1 86 ? -17.790 3.300 12.139 1.00 93.94 86 LEU A CA 1
ATOM 632 C C . LEU A 1 86 ? -17.650 3.720 13.604 1.00 93.94 86 LEU A C 1
ATOM 634 O O . LEU A 1 86 ? -17.735 2.857 14.480 1.00 93.94 86 LEU A O 1
ATOM 638 N N . ILE A 1 87 ? -17.522 5.022 13.869 1.00 95.00 87 ILE A N 1
ATOM 639 C CA . ILE A 1 87 ? -17.384 5.580 15.221 1.00 95.00 87 ILE A CA 1
ATOM 640 C C . ILE A 1 87 ? -18.631 5.276 16.060 1.00 95.00 87 ILE A C 1
ATOM 642 O O . ILE A 1 87 ? -18.509 4.744 17.162 1.00 95.00 87 ILE A O 1
ATOM 646 N N . GLY A 1 88 ? -19.831 5.526 15.527 1.00 95.69 88 GLY A N 1
ATOM 647 C CA . GLY A 1 88 ? -21.098 5.303 16.233 1.00 95.69 88 GLY A CA 1
ATOM 648 C C . GLY A 1 88 ? -21.390 3.833 16.554 1.00 95.69 88 GLY A C 1
ATOM 649 O O . GLY A 1 88 ? -22.176 3.543 17.454 1.00 95.69 88 GLY A O 1
ATOM 650 N N . SER A 1 89 ? -20.744 2.890 15.859 1.00 95.44 89 SER A N 1
ATOM 651 C CA . SER A 1 89 ? -20.878 1.458 16.155 1.00 95.44 89 SER A CA 1
ATOM 652 C C . SER A 1 89 ? -20.052 0.974 17.351 1.00 95.44 89 SER A C 1
ATOM 654 O O . SER A 1 89 ? -20.245 -0.156 17.808 1.00 95.44 89 SER A O 1
ATOM 656 N N . LEU A 1 90 ? -19.144 1.803 17.873 1.00 94.88 90 LEU A N 1
ATOM 657 C CA . LEU A 1 90 ? -18.309 1.474 19.026 1.00 94.88 90 LEU A CA 1
ATOM 658 C C . LEU A 1 90 ? -19.014 1.868 20.331 1.00 94.88 90 LEU A C 1
ATOM 660 O O . LEU A 1 90 ? -19.512 2.978 20.473 1.00 94.88 90 LEU A O 1
ATOM 664 N N . LYS A 1 91 ? -19.019 0.968 21.324 1.00 95.31 91 LYS A N 1
ATOM 665 C CA . LYS A 1 91 ? -19.474 1.294 22.693 1.00 95.31 91 LYS A CA 1
ATOM 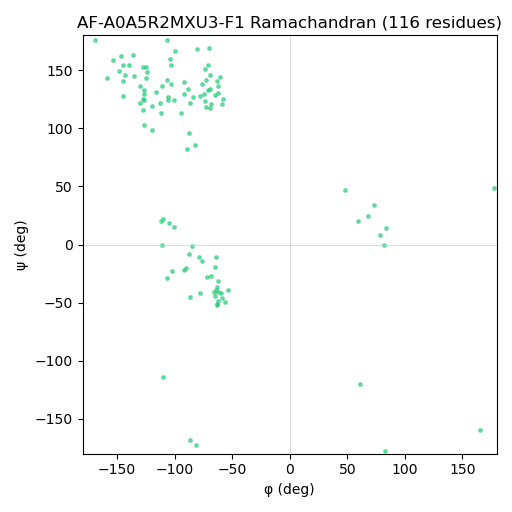666 C C . LYS A 1 91 ? -18.408 2.065 23.472 1.00 95.31 91 LYS A C 1
ATOM 668 O O . LYS A 1 91 ? -18.715 2.995 24.205 1.00 95.31 91 LYS A O 1
ATOM 673 N N . THR A 1 92 ? -17.163 1.635 23.309 1.00 96.44 92 THR A N 1
ATOM 674 C CA . THR A 1 92 ? -15.941 2.252 23.821 1.00 96.44 92 THR A CA 1
ATOM 675 C C . THR A 1 92 ? -14.854 2.021 22.776 1.00 96.44 92 THR A C 1
ATOM 677 O O . THR A 1 92 ? -14.808 0.962 22.147 1.00 96.44 92 THR A O 1
ATOM 680 N N . GLY A 1 93 ? -13.998 3.011 22.552 1.00 95.06 93 GLY A N 1
ATOM 681 C CA . GLY A 1 93 ? -12.957 2.944 21.534 1.00 95.06 93 GLY A CA 1
ATOM 682 C C . GLY A 1 93 ? -11.964 4.086 21.680 1.00 95.06 93 GLY A C 1
ATOM 683 O O . GLY A 1 93 ? -12.144 4.946 22.535 1.00 95.06 93 GLY A O 1
ATOM 684 N N . PHE A 1 94 ? -10.927 4.054 20.848 1.00 95.31 94 PHE A N 1
ATOM 685 C CA . PHE A 1 94 ? -9.931 5.112 20.737 1.00 95.31 94 PHE A CA 1
ATOM 686 C C . PHE A 1 94 ? -9.817 5.510 19.269 1.00 95.31 94 PHE A C 1
ATOM 688 O O . PHE A 1 94 ? -9.447 4.693 18.419 1.00 95.31 94 PHE A O 1
ATOM 695 N N . TYR A 1 95 ? -10.182 6.746 18.960 1.00 95.25 95 TYR A N 1
ATOM 696 C CA . TYR A 1 95 ? -10.105 7.307 17.625 1.00 95.25 95 TYR A CA 1
ATOM 697 C C . TYR A 1 95 ? -8.721 7.906 17.396 1.00 95.25 95 TYR A C 1
ATOM 699 O O . TYR A 1 95 ? -8.445 9.043 17.773 1.00 95.25 95 TYR A O 1
ATOM 707 N N . VAL A 1 96 ? -7.851 7.113 16.772 1.00 96.38 96 VAL A N 1
ATOM 708 C CA . VAL A 1 96 ? -6.482 7.509 16.432 1.00 96.38 96 VAL A CA 1
ATOM 709 C C . VAL A 1 96 ? -6.498 8.497 15.270 1.00 96.38 96 VAL A C 1
ATOM 711 O O . VAL A 1 96 ? -6.905 8.150 14.162 1.00 96.38 96 VAL A O 1
ATOM 714 N N . THR A 1 97 ? -6.000 9.708 15.505 1.00 96.44 97 THR A N 1
ATOM 715 C CA . THR A 1 97 ? -5.855 10.744 14.470 1.00 96.44 97 THR A CA 1
ATOM 716 C C . THR A 1 97 ? -4.422 10.881 13.975 1.00 96.44 97 THR A C 1
ATOM 718 O O . THR A 1 97 ? -4.198 11.362 12.868 1.00 96.44 97 THR A O 1
ATOM 721 N N . GLU A 1 98 ? -3.444 10.464 14.780 1.00 96.88 98 GLU A N 1
ATOM 722 C CA . GLU A 1 98 ? -2.026 10.572 14.448 1.00 96.88 98 GLU A CA 1
ATOM 723 C C . GLU A 1 98 ? -1.215 9.427 15.067 1.00 96.88 98 GLU A C 1
ATOM 725 O O . GLU A 1 98 ? -1.539 8.898 16.133 1.00 96.88 98 GLU A O 1
ATOM 730 N N . VAL A 1 99 ? -0.133 9.054 14.378 1.00 96.38 99 VAL A N 1
ATOM 731 C CA . VAL A 1 99 ? 0.853 8.067 14.826 1.00 96.38 99 VAL A CA 1
ATOM 732 C C . VAL A 1 99 ? 2.269 8.623 14.692 1.00 96.38 99 VAL A C 1
ATOM 734 O O . VAL A 1 99 ? 2.631 9.200 13.665 1.00 96.38 99 VAL A O 1
ATOM 737 N N . PHE A 1 100 ? 3.104 8.406 15.705 1.00 94.81 100 PHE A N 1
ATOM 738 C CA . P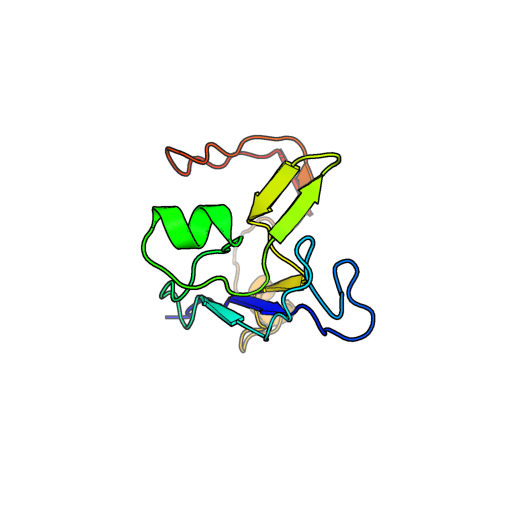HE A 1 100 ? 4.465 8.948 15.781 1.00 94.81 100 PHE A CA 1
ATOM 739 C C . PHE A 1 100 ? 5.485 7.902 16.256 1.00 94.81 100 PHE A C 1
ATOM 741 O O . PHE A 1 100 ? 5.141 6.832 16.760 1.00 94.81 100 PHE A O 1
ATOM 748 N N . GLY A 1 101 ? 6.770 8.192 16.031 1.00 92.81 101 GLY A N 1
ATOM 749 C CA . GLY A 1 101 ? 7.880 7.257 16.261 1.00 92.81 101 GLY A CA 1
ATOM 750 C C . GLY A 1 101 ? 8.104 6.272 15.107 1.00 92.81 101 GLY A C 1
ATOM 751 O O . GLY A 1 101 ? 7.417 6.337 14.088 1.00 92.81 101 GLY A O 1
ATOM 752 N N . GLN A 1 102 ? 9.067 5.367 15.261 1.00 86.81 102 GLN A N 1
ATOM 753 C CA . GLN A 1 102 ? 9.376 4.270 14.337 1.00 86.81 102 GLN A CA 1
ATOM 754 C C . GLN A 1 102 ? 9.340 2.959 15.129 1.00 86.81 102 GLN A C 1
ATOM 756 O O . GLN A 1 102 ? 9.711 2.947 16.299 1.00 86.81 102 GLN A O 1
ATOM 761 N N . GLY A 1 103 ? 8.857 1.881 14.515 1.00 88.62 103 GLY A N 1
ATOM 762 C CA . GLY A 1 103 ? 8.754 0.591 15.197 1.00 88.62 103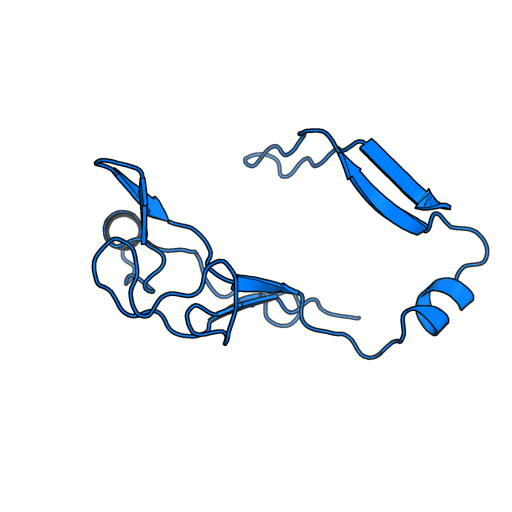 GLY A CA 1
ATOM 763 C C . GLY A 1 103 ? 8.122 -0.479 14.324 1.00 88.62 103 GLY A C 1
ATOM 764 O O . GLY A 1 103 ? 7.177 -1.132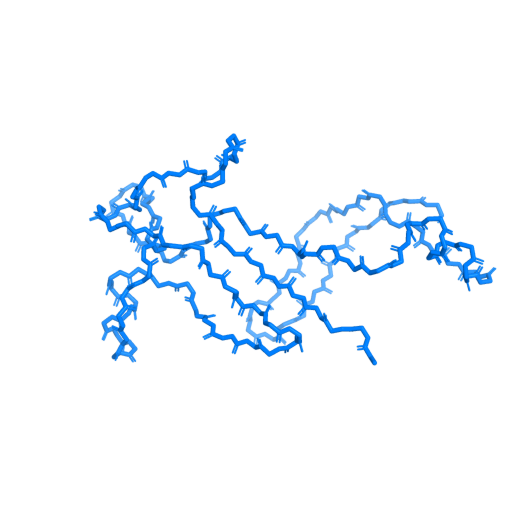 14.740 1.00 88.62 103 GLY A O 1
ATOM 765 N N . VAL A 1 104 ? 8.607 -0.606 13.088 1.00 93.62 104 VAL A N 1
ATOM 766 C CA . VAL A 1 104 ? 8.209 -1.699 12.194 1.00 93.62 104 VAL A CA 1
ATOM 767 C C . VAL A 1 104 ? 9.412 -2.598 11.983 1.00 93.62 104 VAL A C 1
ATOM 769 O O . VAL A 1 104 ? 10.445 -2.129 11.502 1.00 93.62 104 VAL A O 1
ATOM 772 N N . ASP A 1 105 ? 9.267 -3.870 12.326 1.00 94.25 105 ASP A N 1
ATOM 773 C CA . ASP A 1 105 ? 10.189 -4.924 11.933 1.00 94.25 105 ASP A CA 1
ATOM 774 C C . ASP A 1 105 ? 9.649 -5.585 10.660 1.00 94.25 105 ASP A C 1
ATOM 776 O O . ASP A 1 105 ? 8.592 -6.213 10.651 1.00 94.25 105 ASP A O 1
ATOM 780 N N . MET A 1 106 ? 10.372 -5.415 9.554 1.00 91.81 106 MET A N 1
ATOM 781 C CA . MET A 1 106 ? 9.953 -5.934 8.249 1.00 91.81 106 MET A CA 1
ATOM 782 C C . MET A 1 106 ? 10.170 -7.449 8.099 1.00 91.81 106 MET A C 1
ATOM 784 O O . MET A 1 106 ? 9.639 -8.032 7.157 1.00 91.81 106 MET A O 1
ATOM 788 N N . LEU A 1 107 ? 10.952 -8.081 8.982 1.00 94.75 107 LEU A N 1
ATOM 789 C CA . LEU A 1 107 ? 11.212 -9.521 8.971 1.00 94.75 107 LEU A CA 1
ATOM 790 C C . LEU A 1 107 ? 10.132 -10.283 9.741 1.00 94.75 107 LEU A C 1
ATOM 792 O O . LEU A 1 107 ? 9.650 -11.309 9.265 1.00 94.75 107 LEU A O 1
ATOM 796 N N . THR A 1 108 ? 9.757 -9.794 10.922 1.00 95.25 108 THR A N 1
ATOM 797 C CA . THR A 1 108 ? 8.745 -10.441 11.776 1.00 95.25 108 THR A CA 1
ATOM 798 C C . THR A 1 108 ? 7.334 -9.919 11.519 1.00 95.25 108 THR A C 1
ATOM 800 O O . THR A 1 108 ? 6.359 -10.608 11.816 1.00 95.25 108 THR A O 1
ATOM 803 N N . GLY A 1 109 ? 7.211 -8.712 10.960 1.00 93.69 109 GLY A N 1
ATOM 804 C CA . GLY A 1 109 ? 5.942 -8.003 10.818 1.00 93.69 109 GLY A CA 1
ATOM 805 C C . GLY A 1 109 ? 5.470 -7.331 12.109 1.00 93.69 109 GLY A C 1
ATOM 806 O O . GLY A 1 109 ? 4.341 -6.838 12.153 1.00 93.69 109 GLY A O 1
ATOM 807 N N . GLU A 1 110 ? 6.293 -7.300 13.161 1.00 95.44 110 GLU A N 1
ATOM 808 C CA . GLU A 1 110 ? 5.957 -6.588 14.390 1.00 95.44 110 GLU A CA 1
ATOM 809 C C . GLU A 1 110 ? 5.856 -5.082 14.124 1.00 95.44 110 GLU A C 1
ATOM 811 O O . GLU A 1 110 ? 6.745 -4.459 13.542 1.00 95.44 110 GLU A O 1
ATOM 816 N N . TYR A 1 111 ? 4.744 -4.491 14.559 1.00 94.69 111 TYR A N 1
ATOM 817 C CA . TYR A 1 111 ? 4.446 -3.074 14.396 1.00 94.69 111 TYR A CA 1
ATOM 818 C C . TYR A 1 111 ? 4.078 -2.460 15.749 1.00 94.69 111 TYR A C 1
ATOM 820 O O . TYR A 1 111 ? 3.143 -2.908 16.413 1.00 94.69 111 TYR A O 1
ATOM 828 N N . SER A 1 112 ? 4.783 -1.400 16.137 1.00 94.69 112 SER A N 1
ATOM 829 C CA . SER A 1 112 ? 4.536 -0.617 17.345 1.00 94.69 112 SER A CA 1
ATOM 830 C C . SER A 1 112 ? 4.835 0.859 17.099 1.00 94.69 112 SER A C 1
ATOM 832 O O . SER A 1 112 ? 5.910 1.225 16.622 1.00 94.69 112 SER A O 1
ATOM 834 N N . ARG A 1 113 ? 3.876 1.732 17.415 1.00 95.19 113 ARG A N 1
ATOM 835 C CA . ARG A 1 113 ? 4.023 3.192 17.327 1.00 95.19 113 ARG A CA 1
ATOM 836 C C . ARG A 1 113 ? 3.253 3.871 18.451 1.00 95.19 113 ARG A C 1
ATOM 838 O O . ARG A 1 113 ? 2.266 3.331 18.944 1.00 95.19 113 ARG A O 1
ATOM 845 N N . GLY A 1 114 ? 3.687 5.076 18.815 1.00 96.25 114 GLY A N 1
ATOM 846 C CA . GLY A 1 114 ? 2.875 5.967 19.640 1.00 96.25 114 GLY A CA 1
ATOM 847 C C . GLY A 1 114 ? 1.667 6.462 18.845 1.00 96.25 114 GLY A C 1
ATOM 848 O O . GLY A 1 114 ? 1.769 6.654 17.632 1.00 96.25 114 GLY A O 1
ATOM 849 N N . ALA A 1 115 ? 0.537 6.659 19.519 1.00 97.19 115 ALA A N 1
ATOM 850 C CA . ALA A 1 115 ? -0.703 7.136 18.916 1.00 97.19 115 ALA A CA 1
ATOM 851 C C . ALA A 1 115 ? -1.343 8.224 19.786 1.00 97.19 115 ALA A C 1
ATOM 853 O O . ALA A 1 115 ? -1.268 8.165 21.015 1.00 97.19 115 ALA A O 1
ATOM 854 N N . SER A 1 116 ? -1.980 9.204 19.150 1.00 97.62 116 SER A N 1
ATOM 855 C CA . SER A 1 116 ? -2.778 10.252 19.796 1.00 97.62 116 SER A CA 1
ATOM 856 C C . SER A 1 116 ? -4.174 10.328 19.165 1.00 97.62 116 SER A C 1
ATOM 858 O O . SER A 1 116 ? -4.374 9.926 18.013 1.00 97.62 116 SER A O 1
ATOM 860 N N . GLY A 1 117 ? -5.157 10.783 19.947 1.00 96.50 117 GLY A N 1
ATOM 861 C CA . GLY A 1 117 ? -6.569 10.688 19.580 1.00 96.50 117 GLY A CA 1
ATOM 862 C C . GLY A 1 117 ? -7.531 10.937 20.744 1.00 96.50 117 GLY A C 1
ATOM 863 O O . GLY A 1 117 ? -7.128 11.510 21.759 1.00 96.50 117 GLY A O 1
ATOM 864 N N . PHE A 1 118 ? -8.773 10.460 20.599 1.00 93.81 118 PHE A N 1
ATOM 865 C CA . PHE A 1 118 ? -9.881 10.618 21.558 1.00 93.81 118 PHE A CA 1
ATOM 866 C C . PHE A 1 118 ? -10.509 9.289 21.965 1.00 93.81 118 PHE A C 1
ATOM 868 O O . PHE A 1 118 ? -10.585 8.392 21.096 1.00 93.81 118 PHE A O 1
#

Solvent-accessible surface area (backbone atoms only — not comparable to full-atom values): 7042 Å² total; per-residue (Å²): 130,95,51,55,34,30,35,31,28,22,76,40,84,92,38,94,50,41,44,83,43,29,59,79,70,36,64,38,65,75,40,63,35,22,55,61,67,41,79,70,61,78,69,16,13,68,69,58,11,55,75,71,76,50,74,52,55,32,17,21,38,59,58,90,96,47,70,43,54,38,85,43,40,67,42,74,59,86,75,92,73,52,71,66,60,57,58,71,70,49,91,75,79,73,53,72,78,47,76,44,86,81,44,71,41,88,87,80,63,51,73,51,68,51,72,46,68,86

Foldseek 3Di:
DQFWWKKFAQCPVPFPQHDCAAPVRHGAHMDRCADRNRGDDDQDDCVRCVVVVHHHRRQWHDDPPDTDGDTGRMDTDDDDDDPCRVVVVDPDDWDFPDWDDDDADPVVRDDDTDTDGD

pLDDT: mean 95.38, std 5.64, range [50.66, 98.56]

Secondary structure (DSSP, 8-state):
-----EEE-TT-TT-TT--SS-TTS-----EEEEETTEE------HHHHHHTT----S-EEEETTEEEE--SSEEEPP-SS-HHHHHHT-SS---EEEEES--B-TTT--B--EEEE-

Mean predicted aligned error: 3.8 Å